Protein AF-A0A5C7Q095-F1 (afdb_monomer)

Structure (mmCIF, N/CA/C/O backbone):
data_AF-A0A5C7Q095-F1
#
_entry.id   AF-A0A5C7Q095-F1
#
lo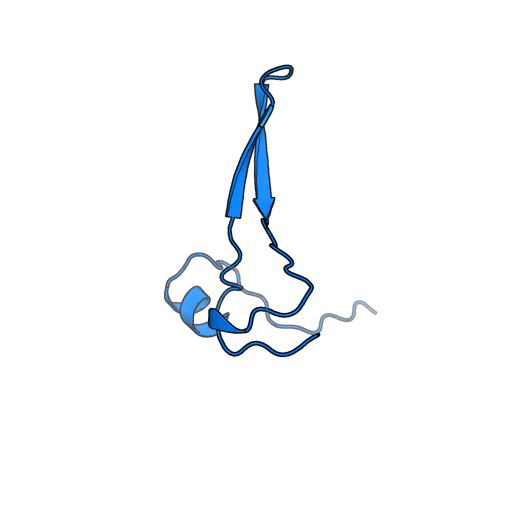op_
_atom_site.group_PDB
_atom_site.id
_atom_site.type_symbol
_atom_site.label_atom_id
_atom_site.label_alt_id
_atom_site.label_comp_id
_atom_site.label_asym_id
_atom_site.label_entity_id
_atom_site.label_seq_id
_atom_site.pdbx_PDB_ins_code
_atom_site.Cartn_x
_atom_site.Cartn_y
_atom_site.Cartn_z
_atom_site.occupancy
_atom_site.B_iso_or_equiv
_atom_site.auth_seq_id
_atom_site.auth_comp_id
_atom_site.auth_asym_id
_atom_site.auth_atom_id
_atom_site.pdbx_PDB_model_num
ATOM 1 N N . ALA A 1 1 ? -28.700 -4.317 -15.412 1.00 75.50 1 ALA A N 1
ATOM 2 C CA . ALA A 1 1 ? -27.873 -5.529 -15.577 1.00 75.50 1 ALA A CA 1
ATOM 3 C C . ALA A 1 1 ? -26.572 -5.307 -14.816 1.00 75.50 1 ALA A C 1
ATOM 5 O O . ALA A 1 1 ? -26.049 -4.203 -14.906 1.00 75.50 1 ALA A O 1
ATOM 6 N N . LEU A 1 2 ? -26.103 -6.277 -14.024 1.00 70.56 2 LEU A N 1
ATOM 7 C CA . LEU A 1 2 ? -24.811 -6.167 -13.338 1.00 70.56 2 LEU A CA 1
ATOM 8 C C . LEU A 1 2 ? -23.706 -6.306 -14.392 1.00 70.56 2 LEU A C 1
ATOM 10 O O . LEU A 1 2 ? -23.667 -7.307 -15.103 1.00 70.56 2 LEU A O 1
ATOM 14 N N . HIS A 1 3 ? -22.872 -5.283 -14.535 1.00 56.06 3 HIS A N 1
ATOM 15 C CA . HIS A 1 3 ? -21.767 -5.269 -15.486 1.00 56.06 3 HIS A CA 1
ATOM 16 C C . HIS A 1 3 ? -20.488 -5.582 -14.710 1.00 56.06 3 HIS A C 1
ATOM 18 O O . HIS A 1 3 ? -20.086 -4.800 -13.850 1.00 56.06 3 HIS A O 1
ATOM 24 N N . VAL A 1 4 ? -19.926 -6.767 -14.942 1.00 77.31 4 VAL A N 1
ATOM 25 C CA . VAL A 1 4 ? -18.718 -7.246 -14.264 1.00 77.31 4 VAL A CA 1
ATOM 26 C C . VAL A 1 4 ? -17.639 -7.390 -15.325 1.00 77.31 4 VAL A C 1
ATOM 28 O O . VAL A 1 4 ? -17.590 -8.390 -16.034 1.00 77.31 4 VAL A O 1
ATOM 31 N N . GLU A 1 5 ? -16.813 -6.361 -15.453 1.00 82.50 5 GLU A N 1
ATOM 32 C CA . GLU A 1 5 ? -15.581 -6.399 -16.236 1.00 82.50 5 GLU A CA 1
ATOM 33 C C . GLU A 1 5 ? -14.384 -6.321 -15.281 1.00 82.50 5 GLU A C 1
ATOM 35 O O . GLU A 1 5 ? -14.471 -5.697 -14.222 1.00 82.50 5 GLU A O 1
ATOM 40 N N . GLY A 1 6 ? -13.279 -6.978 -15.640 1.00 77.06 6 GLY A N 1
ATOM 41 C CA . GLY A 1 6 ? -12.050 -7.019 -14.845 1.00 77.06 6 GLY A CA 1
ATOM 42 C C . GLY A 1 6 ? -11.522 -8.433 -14.601 1.00 77.06 6 GLY A C 1
ATOM 43 O O . GLY A 1 6 ? -12.156 -9.430 -14.947 1.00 77.06 6 GLY A O 1
ATOM 44 N N . GLU A 1 7 ? -10.334 -8.510 -14.004 1.00 82.38 7 GLU A N 1
ATOM 45 C CA . GLU A 1 7 ? -9.674 -9.759 -13.623 1.00 82.38 7 GLU A CA 1
ATOM 46 C C . GLU A 1 7 ? -9.770 -9.946 -12.100 1.00 82.38 7 GLU A C 1
ATOM 48 O O . GLU A 1 7 ? -9.469 -9.028 -11.336 1.00 82.38 7 GLU A O 1
ATOM 53 N N . HIS A 1 8 ? -10.218 -11.121 -11.649 1.00 83.38 8 HIS A N 1
ATOM 54 C CA . HIS A 1 8 ? -10.332 -11.450 -10.226 1.00 83.38 8 HIS A CA 1
ATOM 55 C C . HIS A 1 8 ? -9.170 -12.342 -9.785 1.00 83.38 8 HIS A C 1
ATOM 57 O O . HIS A 1 8 ? -8.979 -13.433 -10.323 1.00 83.38 8 HIS A O 1
ATOM 63 N N . PHE A 1 9 ? -8.461 -11.913 -8.743 1.00 81.81 9 PHE A N 1
ATOM 64 C CA . PHE A 1 9 ? -7.408 -12.685 -8.092 1.00 81.81 9 PHE A CA 1
ATOM 65 C C . PHE A 1 9 ? -7.887 -13.120 -6.712 1.00 81.81 9 PHE A C 1
ATOM 67 O O . PHE A 1 9 ? -8.103 -12.290 -5.834 1.00 81.81 9 PHE A O 1
ATOM 74 N N . ALA A 1 10 ? -8.056 -14.430 -6.528 1.00 87.00 10 ALA A N 1
ATOM 75 C CA . ALA A 1 10 ? -8.534 -14.985 -5.262 1.00 87.00 10 ALA A CA 1
ATOM 76 C C . ALA A 1 10 ? -7.503 -14.848 -4.126 1.00 87.00 10 ALA A C 1
ATOM 78 O O . ALA A 1 10 ? -7.885 -14.775 -2.962 1.00 87.00 10 ALA A O 1
ATOM 79 N N . ASP A 1 11 ? -6.210 -14.810 -4.465 1.00 82.50 11 ASP A N 1
ATOM 80 C CA . ASP A 1 11 ? -5.114 -14.625 -3.516 1.00 82.50 11 ASP A CA 1
ATOM 81 C C . ASP A 1 11 ? -3.971 -13.829 -4.166 1.00 82.50 11 ASP A C 1
ATOM 83 O O . ASP A 1 11 ? -3.267 -14.313 -5.058 1.00 82.50 11 ASP A O 1
ATOM 87 N N . CYS A 1 12 ? -3.786 -12.590 -3.715 1.00 81.88 12 CYS A N 1
ATOM 88 C CA . CYS A 1 12 ? -2.734 -11.695 -4.198 1.00 81.88 12 CYS A CA 1
ATOM 89 C C . CYS A 1 12 ? -1.388 -11.886 -3.476 1.00 81.88 12 CYS A C 1
ATOM 91 O O . CYS A 1 12 ? -0.424 -11.205 -3.817 1.00 81.88 12 CYS A 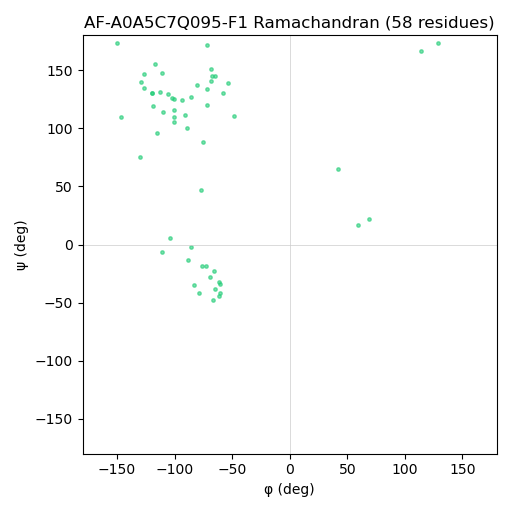O 1
ATOM 93 N N . SER A 1 13 ? -1.307 -12.778 -2.484 1.00 78.31 13 SER A N 1
ATOM 94 C CA . SER A 1 13 ? -0.090 -13.016 -1.698 1.00 78.31 13 SER A CA 1
ATOM 95 C C . SER A 1 13 ? 0.840 -14.075 -2.302 1.00 78.31 13 SER A C 1
ATOM 97 O O . SER A 1 13 ? 2.003 -14.169 -1.906 1.00 78.31 13 SER A O 1
ATOM 99 N N . THR A 1 14 ? 0.364 -14.860 -3.276 1.00 84.88 14 THR A N 1
ATOM 100 C CA . THR A 1 14 ? 1.184 -15.888 -3.933 1.00 84.88 14 THR A CA 1
ATOM 101 C C . THR A 1 14 ? 2.291 -15.266 -4.791 1.00 84.88 14 THR A C 1
ATOM 103 O O . THR A 1 14 ? 2.133 -14.185 -5.36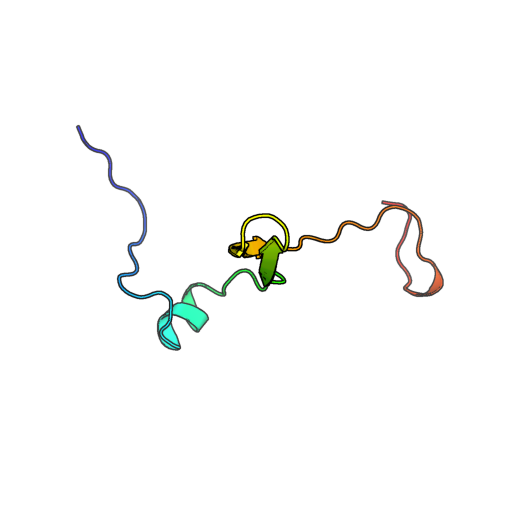1 1.00 84.88 14 THR A O 1
ATOM 106 N N . ALA A 1 15 ? 3.415 -15.973 -4.940 1.00 80.44 15 ALA A N 1
ATOM 107 C CA . ALA A 1 15 ? 4.532 -15.507 -5.768 1.00 80.44 15 ALA A CA 1
ATOM 108 C C . ALA A 1 15 ? 4.136 -15.302 -7.245 1.00 80.44 15 ALA A C 1
ATOM 110 O O . ALA A 1 15 ? 4.626 -14.377 -7.893 1.00 80.44 15 ALA A O 1
ATOM 111 N N . GLU A 1 16 ? 3.230 -16.135 -7.764 1.00 85.19 16 GLU A N 1
ATOM 112 C CA . GLU A 1 16 ? 2.691 -16.018 -9.122 1.00 85.19 16 GLU A CA 1
ATOM 113 C C . GLU A 1 16 ? 1.839 -14.750 -9.281 1.00 85.19 16 GLU A C 1
ATOM 115 O O . GLU A 1 16 ? 2.063 -13.969 -10.209 1.00 85.19 16 GLU A O 1
ATOM 120 N N . SER A 1 17 ? 0.919 -14.498 -8.342 1.00 85.56 17 SER A N 1
ATOM 121 C CA . SER A 1 17 ? 0.101 -13.282 -8.329 1.00 85.56 17 SER A CA 1
ATOM 122 C C . SER A 1 17 ? 0.968 -12.031 -8.212 1.00 85.56 17 SER A C 1
ATOM 124 O O . SER A 1 17 ? 0.747 -11.076 -8.944 1.00 85.56 17 SER A O 1
ATOM 126 N N . VAL A 1 18 ? 1.999 -12.037 -7.363 1.00 75.94 18 VAL A N 1
ATOM 127 C CA . VAL A 1 18 ? 2.953 -10.922 -7.226 1.00 75.94 18 VAL A CA 1
ATOM 128 C C . VAL A 1 18 ? 3.702 -10.654 -8.533 1.00 75.94 18 VAL A C 1
ATOM 130 O O . VAL A 1 18 ? 3.826 -9.503 -8.944 1.00 75.94 18 VAL A O 1
ATOM 133 N N . ALA A 1 19 ? 4.176 -11.691 -9.225 1.00 81.44 19 ALA A N 1
ATOM 134 C CA . ALA A 1 19 ? 4.864 -11.518 -10.503 1.00 81.44 19 ALA A CA 1
ATOM 135 C C . ALA A 1 19 ? 3.939 -10.951 -11.594 1.00 81.44 19 ALA A C 1
ATOM 137 O O . ALA A 1 19 ? 4.367 -10.121 -12.394 1.00 81.44 19 ALA A O 1
ATOM 138 N N . ARG A 1 20 ? 2.671 -11.381 -11.615 1.00 82.44 20 ARG A N 1
ATOM 139 C CA . ARG A 1 20 ? 1.676 -10.968 -12.616 1.00 82.44 20 ARG A CA 1
ATOM 140 C C . ARG A 1 20 ? 1.082 -9.588 -12.345 1.00 82.44 20 ARG A C 1
ATOM 142 O O . ARG A 1 20 ? 0.913 -8.809 -13.276 1.00 82.44 20 ARG A O 1
ATOM 149 N N . LEU A 1 21 ? 0.778 -9.289 -11.085 1.00 81.56 21 LEU A N 1
ATOM 150 C CA . LEU A 1 21 ? 0.207 -8.012 -10.657 1.00 81.56 21 LEU A CA 1
ATOM 151 C C . LEU A 1 21 ? 1.253 -6.898 -10.614 1.00 81.56 21 LEU A C 1
ATOM 153 O O . LEU A 1 21 ? 0.866 -5.734 -10.610 1.00 81.56 21 LEU A O 1
ATOM 157 N N . ASN A 1 22 ? 2.547 -7.253 -10.578 1.00 69.38 22 ASN A N 1
ATOM 158 C CA . ASN A 1 22 ? 3.672 -6.332 -10.428 1.00 69.38 22 ASN A CA 1
ATOM 1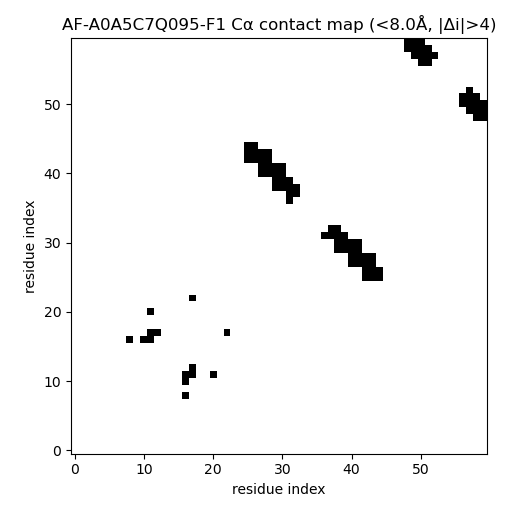59 C C . ASN A 1 22 ? 3.354 -5.266 -9.366 1.00 69.38 22 ASN A C 1
ATOM 161 O O . ASN A 1 22 ? 3.154 -4.098 -9.713 1.00 69.38 22 ASN A O 1
ATOM 165 N N . PRO A 1 23 ? 3.186 -5.680 -8.094 1.00 62.06 23 PRO A N 1
ATOM 166 C CA . PRO A 1 23 ? 2.548 -4.860 -7.084 1.00 62.06 23 PRO A CA 1
ATOM 167 C C . PRO A 1 23 ? 3.228 -3.506 -7.009 1.00 62.06 23 PRO A C 1
ATOM 169 O O . PRO A 1 23 ? 4.457 -3.407 -7.054 1.00 62.06 23 PRO A O 1
ATOM 172 N N . PHE A 1 24 ? 2.402 -2.475 -6.869 1.00 59.34 24 PHE A N 1
ATOM 173 C CA . PHE A 1 24 ? 2.843 -1.145 -6.496 1.00 59.34 24 PHE A CA 1
ATOM 174 C C . PHE A 1 24 ? 3.766 -1.301 -5.278 1.00 59.34 24 PHE A C 1
ATOM 176 O O . PHE A 1 24 ? 3.339 -1.742 -4.210 1.00 59.34 24 PHE A O 1
ATOM 183 N N . ARG A 1 25 ? 5.067 -1.047 -5.465 1.00 65.31 25 ARG A N 1
ATOM 184 C CA . ARG A 1 25 ? 6.114 -1.167 -4.433 1.00 65.31 25 ARG A CA 1
ATOM 185 C C . ARG A 1 25 ? 6.048 0.038 -3.496 1.00 65.31 25 ARG A C 1
ATOM 187 O O . ARG A 1 25 ? 7.058 0.684 -3.231 1.00 65.31 25 ARG A O 1
ATOM 194 N N . ASP A 1 26 ? 4.840 0.362 -3.062 1.00 75.88 26 ASP A N 1
ATOM 195 C CA . ASP A 1 26 ? 4.584 1.449 -2.145 1.00 75.88 26 ASP A CA 1
ATOM 196 C C . ASP A 1 26 ? 5.236 1.153 -0.799 1.00 75.88 26 ASP A C 1
ATOM 198 O O . ASP A 1 26 ? 5.320 0.006 -0.344 1.00 75.88 26 ASP A O 1
ATOM 202 N N . CYS A 1 27 ? 5.720 2.212 -0.161 1.00 84.25 27 CYS A N 1
ATOM 203 C CA . CYS A 1 27 ? 6.321 2.120 1.155 1.00 84.25 27 CYS A CA 1
ATOM 204 C C . CYS A 1 27 ? 5.202 1.948 2.189 1.00 84.25 27 CYS A C 1
ATOM 206 O O . CYS A 1 27 ? 4.662 2.921 2.714 1.00 84.25 27 CYS A O 1
ATOM 208 N N . LEU A 1 28 ? 4.811 0.701 2.452 1.00 87.38 28 LEU A N 1
ATOM 209 C CA . LEU A 1 28 ? 3.837 0.402 3.497 1.00 87.38 28 LEU A CA 1
ATOM 210 C C . LEU A 1 28 ? 4.465 0.597 4.878 1.00 87.38 28 LEU A C 1
ATOM 212 O O . LEU A 1 28 ? 5.567 0.119 5.150 1.00 87.38 28 LEU A O 1
ATOM 216 N N . ILE A 1 29 ? 3.735 1.277 5.759 1.00 91.56 29 ILE A N 1
ATOM 217 C CA . ILE A 1 29 ? 4.143 1.556 7.136 1.00 91.56 29 ILE A CA 1
ATOM 218 C C . ILE A 1 29 ? 3.066 1.097 8.118 1.00 91.56 29 ILE A C 1
ATOM 220 O O . ILE A 1 29 ? 1.870 1.172 7.836 1.00 91.56 29 ILE A O 1
ATOM 224 N N . GLU A 1 30 ? 3.490 0.641 9.292 1.00 94.94 30 GLU A N 1
ATOM 225 C CA . GLU A 1 30 ? 2.588 0.378 10.411 1.00 94.94 30 GLU A CA 1
ATOM 226 C C . GLU A 1 30 ? 2.376 1.670 11.205 1.00 94.94 30 GLU A C 1
ATOM 228 O O . GLU A 1 30 ? 3.328 2.325 11.632 1.00 94.94 30 GLU A O 1
ATOM 233 N N . LEU A 1 31 ? 1.117 2.036 11.408 1.00 95.50 31 LEU A N 1
ATOM 234 C CA . LEU A 1 31 ? 0.710 3.183 12.207 1.00 95.50 31 LEU A CA 1
ATOM 235 C C . LEU A 1 31 ? 0.269 2.683 13.580 1.00 95.50 31 LEU A C 1
ATOM 237 O O . LEU A 1 31 ? -0.611 1.827 13.678 1.00 95.50 31 LEU A O 1
ATOM 241 N N . ARG A 1 32 ? 0.871 3.232 14.636 1.00 97.38 32 ARG A N 1
ATOM 242 C CA . ARG A 1 32 ? 0.504 2.968 16.032 1.00 97.38 32 ARG A CA 1
ATOM 243 C C . ARG A 1 32 ? 0.070 4.270 16.685 1.00 97.38 32 ARG A C 1
ATOM 245 O O . ARG A 1 32 ? 0.872 5.198 16.773 1.00 97.38 32 ARG A O 1
ATOM 252 N N . ASP A 1 33 ? -1.172 4.329 17.154 1.00 96.94 33 ASP A N 1
ATOM 253 C CA . ASP A 1 33 ? -1.662 5.450 17.956 1.00 96.94 33 ASP A CA 1
ATOM 254 C C . ASP A 1 33 ? -1.422 5.157 19.449 1.00 96.94 33 ASP A C 1
ATOM 256 O O . ASP A 1 33 ? -2.065 4.265 20.012 1.00 96.94 33 ASP A O 1
ATOM 260 N N . PRO A 1 34 ? -0.517 5.888 20.125 1.00 96.06 34 PRO A N 1
ATOM 261 C CA . PRO A 1 34 ? -0.222 5.656 21.534 1.00 96.06 34 PRO A CA 1
ATOM 262 C C . PRO A 1 34 ? -1.344 6.111 22.483 1.00 96.06 34 PRO A C 1
ATOM 264 O O . PRO A 1 34 ? -1.356 5.682 23.634 1.00 96.06 34 PRO A O 1
ATOM 267 N N . GLN A 1 35 ? -2.271 6.970 22.045 1.00 98.00 35 GLN A N 1
ATOM 268 C CA . GLN A 1 35 ? -3.370 7.469 22.880 1.00 98.00 35 GLN A CA 1
ATOM 269 C C . GLN A 1 35 ? -4.551 6.496 22.915 1.00 98.00 35 GLN A C 1
ATOM 271 O O . GLN A 1 35 ? -5.207 6.364 23.946 1.00 98.00 35 GLN A O 1
ATOM 276 N N . THR A 1 36 ? -4.815 5.809 21.802 1.00 97.62 36 THR A N 1
ATOM 277 C CA . THR A 1 36 ? -5.962 4.895 21.659 1.00 97.62 36 THR A CA 1
ATOM 278 C C . THR A 1 36 ? -5.575 3.418 21.567 1.00 97.62 36 THR A C 1
ATOM 280 O O . THR A 1 36 ? -6.454 2.560 21.578 1.00 97.62 36 THR A O 1
ATOM 283 N N . ALA A 1 37 ? -4.276 3.112 21.483 1.00 96.62 37 ALA A N 1
ATOM 284 C CA . ALA A 1 37 ? -3.729 1.786 21.182 1.00 96.62 37 ALA A CA 1
ATOM 285 C C . ALA A 1 37 ? -4.167 1.211 19.817 1.00 96.62 37 ALA A C 1
ATOM 287 O O . ALA A 1 37 ? -4.019 0.010 19.576 1.00 96.62 37 ALA A O 1
ATOM 288 N N . ALA A 1 38 ? -4.690 2.046 18.913 1.00 97.50 38 ALA A N 1
ATOM 289 C CA . ALA A 1 38 ? -5.063 1.619 17.572 1.00 97.50 38 ALA A CA 1
ATOM 290 C C . ALA A 1 38 ? -3.828 1.246 16.734 1.00 97.50 38 ALA A C 1
ATOM 292 O O . ALA A 1 38 ? -2.767 1.870 16.835 1.00 97.50 38 ALA A O 1
ATOM 293 N N . VAL A 1 39 ? -3.994 0.234 15.879 1.00 97.25 39 VAL A N 1
ATOM 294 C CA . VAL A 1 39 ? -2.980 -0.229 14.924 1.00 97.25 39 VAL A CA 1
ATOM 295 C C . VAL A 1 39 ? -3.594 -0.255 13.528 1.00 97.25 39 VAL A C 1
ATOM 297 O O . VAL A 1 39 ? -4.714 -0.734 13.351 1.00 97.25 39 VAL A O 1
ATOM 300 N N . GLY A 1 40 ? -2.861 0.251 12.538 1.00 94.19 40 GLY A N 1
ATOM 301 C CA . GLY A 1 40 ? -3.280 0.262 11.138 1.00 94.19 40 GLY A CA 1
ATOM 302 C C . GLY A 1 40 ? -2.104 0.190 10.168 1.00 94.19 40 GLY A C 1
ATOM 303 O O . GLY A 1 40 ? -0.945 0.263 10.570 1.00 94.19 40 GLY A O 1
ATOM 304 N N . ILE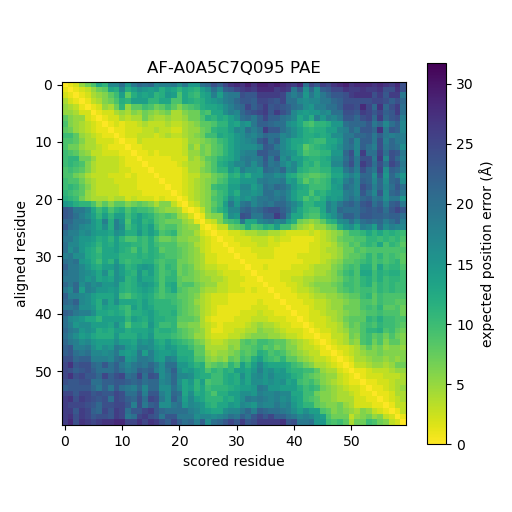 A 1 41 ? -2.413 0.060 8.878 1.00 93.50 41 ILE A N 1
ATOM 305 C CA . ILE A 1 41 ? -1.433 0.084 7.787 1.00 93.50 41 ILE A CA 1
ATOM 306 C C . ILE A 1 41 ? -1.666 1.342 6.954 1.00 93.50 41 ILE A C 1
ATOM 308 O O . ILE A 1 41 ? -2.798 1.635 6.571 1.00 93.50 41 ILE A O 1
ATOM 312 N N . GLY A 1 42 ? -0.592 2.080 6.688 1.00 88.81 42 GLY A N 1
ATOM 313 C CA . GLY A 1 42 ? -0.583 3.253 5.824 1.00 8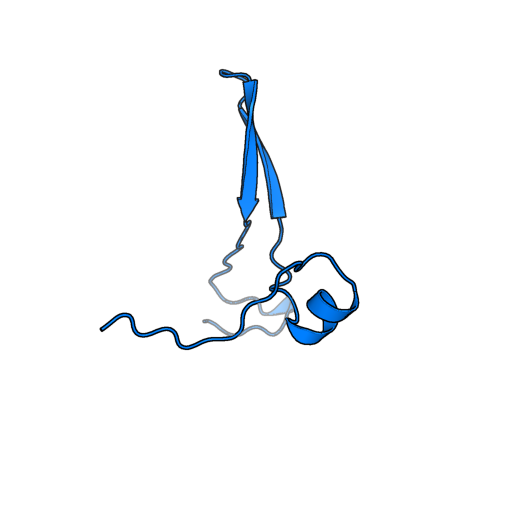8.81 42 GLY A CA 1
ATOM 314 C C . GLY A 1 42 ? 0.308 3.042 4.608 1.00 88.81 42 GLY A C 1
ATOM 315 O O . GLY A 1 42 ? 1.255 2.260 4.645 1.00 88.81 42 GLY A O 1
ATOM 316 N N . ASN A 1 43 ? 0.012 3.774 3.540 1.00 89.75 43 ASN A N 1
ATOM 317 C CA . ASN A 1 43 ? 0.873 3.891 2.373 1.00 89.75 43 ASN A CA 1
ATOM 318 C C . ASN A 1 43 ? 1.633 5.222 2.451 1.00 89.75 43 ASN A C 1
ATOM 320 O O . ASN A 1 43 ? 1.017 6.288 2.443 1.00 89.75 43 ASN A O 1
ATOM 324 N N . CYS A 1 44 ? 2.957 5.160 2.573 1.00 87.25 44 CYS A N 1
ATOM 325 C CA . CYS A 1 44 ? 3.823 6.328 2.595 1.00 87.25 44 CYS A CA 1
ATOM 326 C C . CYS A 1 44 ? 4.249 6.687 1.168 1.00 87.25 44 CYS A C 1
ATOM 328 O O . CYS A 1 44 ? 5.178 6.098 0.613 1.00 87.25 44 CYS A O 1
ATOM 330 N N . GLN A 1 45 ? 3.581 7.686 0.592 1.00 83.88 45 GLN A N 1
ATOM 331 C CA . GLN A 1 45 ? 3.950 8.265 -0.697 1.00 83.88 45 GLN A CA 1
ATOM 332 C C . GLN A 1 45 ? 4.708 9.568 -0.457 1.00 83.88 45 GLN A C 1
ATOM 334 O O . GLN A 1 45 ? 4.130 10.578 -0.053 1.00 83.88 45 GLN A O 1
ATOM 339 N N . THR A 1 46 ? 6.023 9.538 -0.661 1.00 77.50 46 THR A N 1
ATOM 340 C CA . THR A 1 46 ? 6.856 10.733 -0.547 1.00 77.50 46 THR A CA 1
ATOM 341 C C . THR A 1 46 ? 6.767 11.563 -1.823 1.00 77.50 46 THR A C 1
ATOM 343 O O . THR A 1 46 ? 6.811 11.042 -2.935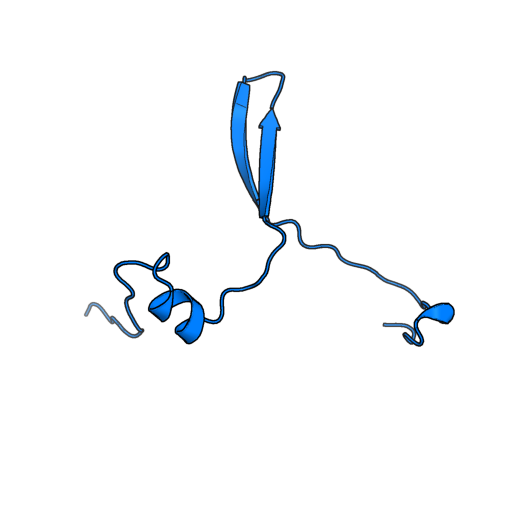 1.00 77.50 46 THR A O 1
ATOM 346 N N . TRP A 1 47 ? 6.660 12.879 -1.654 1.00 75.94 47 TRP A N 1
ATOM 347 C CA . TRP A 1 47 ? 6.694 13.849 -2.742 1.00 75.94 47 TRP A CA 1
ATOM 348 C C . TRP A 1 47 ? 7.868 14.798 -2.520 1.00 75.94 47 TRP A C 1
ATOM 350 O O . TRP A 1 47 ? 8.030 15.338 -1.425 1.00 75.94 47 TRP A O 1
ATOM 360 N N . VAL A 1 48 ? 8.683 14.999 -3.552 1.00 70.75 48 VAL A N 1
ATOM 361 C CA . VAL A 1 48 ? 9.803 15.946 -3.542 1.00 70.75 48 VAL A CA 1
ATOM 362 C C . VAL A 1 48 ? 9.554 16.968 -4.646 1.00 70.75 48 VAL A C 1
ATOM 364 O O . VAL A 1 48 ? 9.249 16.587 -5.772 1.00 70.75 48 VAL A O 1
ATOM 367 N N . GLN A 1 49 ? 9.668 18.258 -4.322 1.00 76.88 49 GLN A N 1
ATOM 368 C CA . GLN A 1 49 ? 9.496 19.364 -5.266 1.00 76.88 49 GLN A CA 1
ATOM 369 C C . GLN A 1 49 ? 10.683 20.330 -5.174 1.00 76.88 49 GLN A C 1
ATOM 371 O O . GLN A 1 49 ? 11.136 20.636 -4.071 1.00 76.88 49 GLN A O 1
ATOM 376 N N . GLY A 1 50 ? 11.141 20.829 -6.325 1.00 76.38 50 GLY A N 1
ATOM 377 C CA . GLY A 1 50 ? 12.296 21.725 -6.467 1.00 76.38 50 GLY A CA 1
ATOM 378 C C . GLY A 1 50 ? 13.451 21.074 -7.234 1.00 76.38 50 GLY A C 1
ATOM 379 O O . GLY A 1 50 ? 13.444 19.862 -7.451 1.00 76.38 50 GLY A O 1
ATOM 380 N N . SER A 1 51 ? 14.436 21.870 -7.659 1.00 83.00 51 SER A N 1
ATOM 381 C CA . SER A 1 51 ? 15.636 21.347 -8.322 1.00 83.00 51 SER A CA 1
ATOM 382 C C . SER A 1 51 ? 16.502 20.544 -7.362 1.00 83.00 51 SER A C 1
ATOM 384 O O . SER A 1 51 ? 16.725 20.932 -6.214 1.00 83.00 51 SER A O 1
ATOM 386 N N . TRP A 1 52 ? 17.059 19.446 -7.876 1.00 86.25 52 TRP A N 1
ATOM 387 C CA . TRP A 1 52 ? 18.052 18.643 -7.166 1.00 86.25 52 TRP A CA 1
ATOM 388 C C . TRP A 1 52 ? 19.264 18.385 -8.077 1.00 86.25 52 TRP A C 1
ATOM 390 O O . TRP A 1 52 ? 19.412 17.291 -8.638 1.00 86.25 52 TRP A O 1
ATOM 400 N N . PRO A 1 53 ? 20.132 19.399 -8.279 1.00 84.50 53 PRO A N 1
ATOM 401 C CA . PRO A 1 53 ? 21.214 19.345 -9.263 1.00 84.50 53 PRO A CA 1
ATOM 402 C C . PRO A 1 53 ? 22.236 18.237 -8.995 1.00 84.50 53 PRO A C 1
ATOM 404 O O . PRO A 1 53 ? 22.766 17.651 -9.937 1.00 84.50 53 PRO A O 1
ATOM 407 N N . GLU A 1 54 ? 22.484 17.899 -7.728 1.00 87.12 54 GLU A N 1
ATOM 408 C CA . GLU A 1 54 ? 23.426 16.848 -7.324 1.00 87.12 54 GLU A CA 1
ATOM 409 C C . GLU A 1 54 ? 22.975 15.449 -7.769 1.00 87.12 54 GLU A C 1
ATOM 411 O O . GLU A 1 54 ? 23.804 14.552 -7.912 1.00 87.12 54 GLU A O 1
ATOM 416 N N . LEU A 1 55 ? 21.673 15.271 -8.015 1.00 81.06 55 LEU A N 1
ATOM 417 C CA . LEU A 1 55 ? 21.081 14.052 -8.570 1.00 81.06 55 LEU A CA 1
ATOM 418 C C . LEU A 1 55 ? 20.707 14.199 -10.054 1.00 81.06 55 LEU A C 1
ATOM 420 O O . LEU A 1 55 ? 20.121 13.285 -10.631 1.00 81.06 55 LEU A O 1
ATOM 424 N N . GLY A 1 56 ? 21.047 15.329 -10.683 1.00 79.88 56 GLY A N 1
ATOM 425 C CA . GLY A 1 56 ? 20.743 15.607 -12.087 1.00 79.88 56 GLY A CA 1
ATOM 426 C C . GLY A 1 56 ? 19.255 15.821 -12.382 1.00 79.88 56 GLY A C 1
ATOM 427 O O . GLY A 1 56 ? 18.840 15.636 -13.525 1.00 79.88 56 GLY A O 1
ATOM 428 N N . LEU 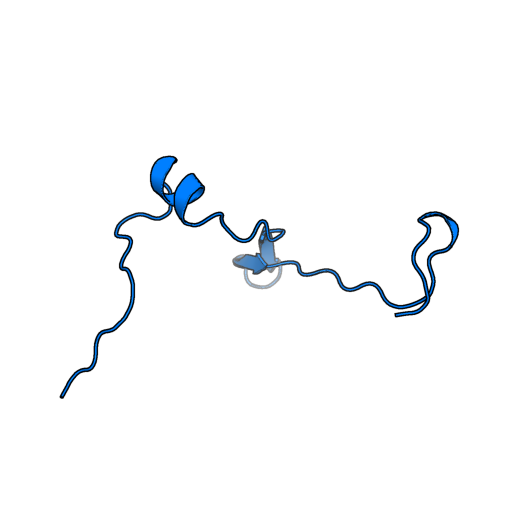A 1 57 ? 18.447 16.183 -11.380 1.00 77.12 57 LEU A N 1
ATOM 429 C CA . LEU A 1 57 ? 17.006 16.382 -11.547 1.00 77.12 57 LEU A CA 1
ATOM 430 C C . LEU A 1 57 ? 16.697 17.866 -11.837 1.00 77.12 57 LEU A C 1
ATOM 432 O O . LEU A 1 57 ? 17.104 18.725 -11.045 1.00 77.12 57 LEU A O 1
ATOM 436 N N . PRO A 1 58 ? 16.009 18.186 -12.954 1.00 73.62 58 PRO A N 1
ATOM 437 C CA . PRO A 1 58 ? 15.628 19.558 -13.290 1.00 73.62 58 PRO A CA 1
ATOM 438 C C . PRO A 1 58 ? 14.514 20.074 -12.367 1.00 73.62 58 PRO A C 1
ATOM 440 O O . PRO A 1 58 ? 13.931 19.306 -11.602 1.00 73.62 58 PRO A O 1
ATOM 443 N N . ASP A 1 59 ? 14.196 21.368 -12.461 1.00 73.38 59 ASP A N 1
ATOM 444 C CA . ASP A 1 59 ? 12.968 21.895 -11.858 1.00 73.38 59 ASP A CA 1
ATOM 445 C C . ASP A 1 59 ? 11.751 21.147 -12.441 1.00 73.38 59 ASP A C 1
ATOM 447 O O . ASP A 1 59 ? 11.650 20.973 -13.661 1.00 73.38 59 ASP A O 1
ATOM 451 N N . GLY A 1 60 ? 10.877 20.662 -11.553 1.00 58.03 60 GLY A N 1
ATOM 452 C CA . GLY A 1 60 ? 9.642 19.938 -11.878 1.00 58.03 60 GLY A CA 1
ATOM 453 C C . GLY A 1 60 ? 8.419 20.837 -11.943 1.00 58.03 60 GLY A C 1
ATOM 454 O O . GLY A 1 60 ? 8.313 21.745 -11.085 1.00 58.03 60 GLY A O 1
#

Mean predicted aligned error: 11.32 Å

Foldseek 3Di:
DDDDDDDDDPDCPDPVNCVVVVDDPFDKDWDADPVVRDIDIDTDDDDDADDDVVVPRHHD

Solvent-accessible surface area (backbone atoms only — not comparable to full-atom values): 4286 Å² total; per-residue (Å²): 131,91,83,86,83,85,86,87,74,96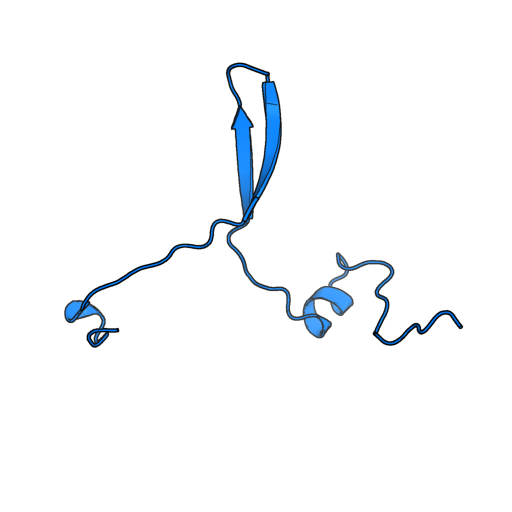,57,69,84,42,74,67,39,37,66,73,65,57,62,82,86,65,48,69,43,82,45,73,41,88,90,78,70,47,75,49,81,45,77,57,80,86,83,87,85,62,66,40,69,95,77,72,40,66,75,119

pLDDT: mean 82.26, std 10.14, range [56.06, 98.0]

Sequence (60 aa):
ALHVEGEHFADCSTAESVARLNPFRDCLIELRDPQTAAVGIGNCQTWVQGSWPELGLPDG

Secondary structure (DSSP, 8-state):
-----S---S-TTSHHHHHHH-----EEEEEE-TTT--EEEEEE-----S-BGGGTBPP-

Radius of gyration: 19.03 Å; Cα contacts (8 Å, |Δi|>4): 48; chains: 1; bounding box: 51×38×39 Å